Protein AF-Q7MPL7-F1 (afdb_monomer_lite)

pLDDT: mean 87.76, std 15.24, range [39.12, 98.25]

Organism: Vibrio vulnificus (strain YJ016) (NCBI:txid196600)

Sequence (139 aa):
MILILSLVNLIASNNINFYGLIPMDEYKSLLEQSEIAFSLRDPADMEHDFNFPSKILEYLAAGKFVISSKMYSFIPEGILFYCDFNTDSLVKAVKKVQSLSIEEQEAYKIRVYKFIMDNFTESRLIDCLNRLENDQQVF

Structure (mmCIF, N/CA/C/O backbone):
data_AF-Q7MPL7-F1
#
_entry.id   AF-Q7MPL7-F1
#
loop_
_atom_site.group_PDB
_atom_site.id
_atom_site.type_symbol
_atom_site.label_atom_id
_atom_site.label_alt_id
_atom_site.label_comp_id
_atom_site.label_asym_id
_atom_site.label_entity_id
_atom_site.label_seq_id
_atom_site.pdbx_PDB_ins_code
_atom_site.Cartn_x
_atom_site.Cartn_y
_atom_site.Cartn_z
_atom_site.occupancy
_atom_site.B_iso_or_equiv
_atom_site.auth_seq_id
_atom_site.auth_comp_id
_atom_site.auth_asym_id
_atom_site.auth_atom_id
_atom_site.pdbx_PDB_model_num
ATOM 1 N N . MET A 1 1 ? -6.762 -32.065 -1.677 1.00 42.03 1 MET A N 1
ATOM 2 C CA . MET A 1 1 ? -7.922 -32.299 -0.783 1.00 42.03 1 MET A CA 1
ATOM 3 C C . MET A 1 1 ? -7.921 -31.388 0.453 1.00 42.03 1 MET A C 1
ATOM 5 O O . MET A 1 1 ? -8.984 -30.904 0.806 1.00 42.03 1 MET A O 1
ATOM 9 N N . ILE A 1 2 ? -6.762 -31.068 1.054 1.00 44.09 2 ILE A N 1
ATOM 10 C CA . ILE A 1 2 ? -6.648 -30.168 2.229 1.00 44.09 2 ILE A CA 1
ATOM 11 C C . ILE A 1 2 ? -6.946 -28.686 1.894 1.00 44.09 2 ILE A C 1
ATOM 13 O O . ILE A 1 2 ? -7.652 -28.019 2.643 1.00 44.09 2 ILE A O 1
ATOM 17 N N . LEU A 1 3 ? -6.499 -28.184 0.733 1.00 39.12 3 LEU A N 1
ATOM 18 C CA . LEU A 1 3 ? -6.744 -26.796 0.290 1.00 39.12 3 LEU A CA 1
ATOM 19 C C . LEU A 1 3 ? -8.231 -26.472 0.051 1.00 39.12 3 LEU A C 1
ATOM 21 O O . LEU A 1 3 ? -8.682 -25.380 0.374 1.00 39.12 3 LEU A O 1
ATOM 25 N N . ILE A 1 4 ? -9.001 -27.431 -0.472 1.00 44.06 4 ILE A N 1
ATOM 26 C CA . ILE A 1 4 ? -10.426 -27.236 -0.789 1.00 44.06 4 ILE A CA 1
ATOM 27 C C . ILE A 1 4 ? -11.258 -27.161 0.501 1.00 44.06 4 ILE A C 1
ATOM 29 O O . ILE A 1 4 ? -12.107 -26.289 0.623 1.00 44.06 4 ILE A O 1
ATOM 33 N N . LEU A 1 5 ? -10.971 -28.010 1.496 1.00 41.09 5 LEU A N 1
ATOM 34 C CA . LEU A 1 5 ? -11.633 -27.970 2.809 1.00 41.09 5 LEU A CA 1
ATOM 35 C C . LEU A 1 5 ? -11.327 -26.677 3.589 1.00 41.09 5 LEU A C 1
ATOM 37 O O . LEU A 1 5 ? -12.207 -26.143 4.258 1.00 41.09 5 LEU A O 1
ATOM 41 N N . SER A 1 6 ? -10.103 -26.152 3.467 1.00 53.53 6 SER A N 1
ATOM 42 C CA . SER A 1 6 ? -9.696 -24.859 4.041 1.00 53.53 6 SER A CA 1
ATOM 43 C C . SER A 1 6 ? -10.480 -23.682 3.438 1.00 53.53 6 SER A C 1
ATOM 45 O O . SER A 1 6 ? -11.050 -22.878 4.175 1.00 53.53 6 SER A O 1
ATOM 47 N N . LEU A 1 7 ? -10.599 -23.633 2.106 1.00 53.66 7 LEU A N 1
ATOM 48 C CA . LEU A 1 7 ? -11.400 -22.629 1.395 1.00 53.66 7 LEU A CA 1
ATOM 49 C C . LEU A 1 7 ? -12.889 -22.701 1.765 1.00 53.66 7 LEU A C 1
ATOM 51 O O . LEU A 1 7 ? -13.500 -21.667 2.010 1.00 53.66 7 LEU A O 1
ATOM 55 N N . VAL A 1 8 ? -13.458 -23.907 1.868 1.00 55.59 8 VAL A N 1
ATOM 56 C CA . VAL A 1 8 ? -14.865 -24.115 2.265 1.00 55.59 8 VAL A CA 1
ATOM 57 C C . VAL A 1 8 ? -15.149 -23.558 3.665 1.00 55.59 8 VAL A C 1
ATOM 59 O O . VAL A 1 8 ? -16.175 -22.912 3.865 1.00 55.59 8 VAL A O 1
ATOM 62 N N . ASN A 1 9 ? -14.231 -23.740 4.617 1.00 53.75 9 ASN A N 1
ATOM 63 C CA . ASN A 1 9 ? -14.378 -23.174 5.960 1.00 53.75 9 ASN A CA 1
ATOM 64 C C . ASN A 1 9 ? -14.189 -21.650 5.990 1.00 53.75 9 ASN A C 1
ATOM 66 O O . ASN A 1 9 ? -14.841 -20.981 6.785 1.00 53.75 9 ASN A O 1
ATOM 70 N N . LEU A 1 10 ? -13.343 -21.087 5.119 1.00 55.22 10 LEU A N 1
ATOM 71 C CA . LEU A 1 10 ? -13.174 -19.635 4.996 1.00 55.22 10 LEU A CA 1
ATOM 72 C C . LEU A 1 10 ? -14.443 -18.961 4.438 1.00 55.22 10 LEU A C 1
ATOM 74 O O . LEU A 1 10 ? -14.840 -17.900 4.916 1.00 55.22 10 LEU A O 1
ATOM 78 N N . ILE A 1 11 ? -15.104 -19.609 3.471 1.00 55.53 11 ILE A N 1
ATOM 79 C CA . ILE A 1 11 ? -16.357 -19.151 2.842 1.00 55.53 11 ILE A CA 1
ATOM 80 C C . ILE A 1 11 ? -17.545 -19.197 3.823 1.00 55.53 11 ILE A C 1
ATOM 82 O O . ILE A 1 11 ? -18.512 -18.462 3.653 1.00 55.53 11 ILE A O 1
ATOM 86 N N . ALA A 1 12 ? -17.476 -20.011 4.881 1.00 58.78 12 ALA A N 1
ATOM 87 C CA . ALA A 1 12 ? -18.523 -20.084 5.905 1.00 58.78 12 ALA A CA 1
ATOM 88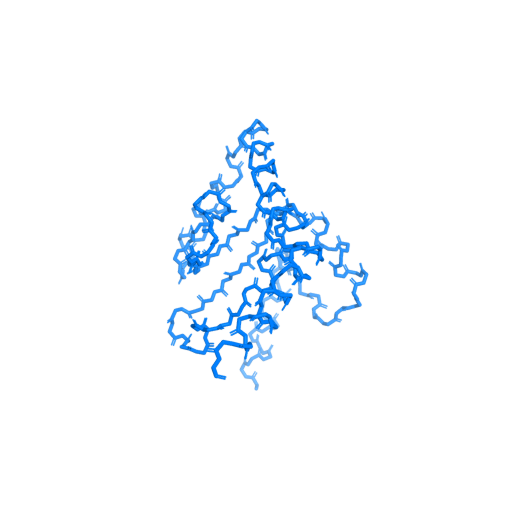 C C . ALA A 1 12 ? -18.580 -18.844 6.827 1.00 58.78 12 ALA A C 1
ATOM 90 O O . ALA A 1 12 ? -19.503 -18.711 7.633 1.00 58.78 12 ALA A O 1
ATOM 91 N N . SER A 1 13 ? -17.605 -17.936 6.726 1.00 64.56 13 SER A N 1
ATOM 92 C CA . SER A 1 13 ? -17.545 -16.692 7.498 1.00 64.56 13 SER A CA 1
ATOM 93 C C . SER A 1 13 ? -18.331 -15.579 6.794 1.00 64.56 13 SER A C 1
ATOM 95 O O . SER A 1 13 ? -17.939 -15.138 5.719 1.00 64.56 13 SER A O 1
ATOM 97 N N . ASN A 1 14 ? -19.377 -15.032 7.424 1.00 77.50 14 ASN A N 1
ATOM 98 C CA . ASN A 1 14 ? -20.188 -13.936 6.848 1.00 77.50 14 ASN A CA 1
ATOM 99 C C . ASN A 1 14 ? -19.421 -12.610 6.625 1.00 77.50 14 ASN A C 1
ATOM 101 O O . ASN A 1 14 ? -19.984 -11.649 6.110 1.00 77.50 14 ASN A O 1
ATOM 105 N N . ASN A 1 15 ? -18.163 -12.523 7.059 1.00 84.50 15 ASN A N 1
ATOM 106 C CA . ASN A 1 15 ? -17.292 -11.352 6.955 1.00 84.50 15 ASN A CA 1
ATOM 107 C C . ASN A 1 15 ? -16.198 -11.491 5.880 1.00 84.50 15 ASN A C 1
ATOM 109 O O . ASN A 1 15 ? -15.369 -10.590 5.755 1.00 84.50 15 ASN A O 1
ATOM 113 N N . ILE A 1 16 ? -16.169 -12.597 5.127 1.00 85.94 16 ILE A N 1
ATOM 114 C CA . ILE A 1 16 ? -15.213 -12.824 4.038 1.00 85.94 16 ILE A CA 1
ATOM 115 C C . ILE A 1 16 ? -15.983 -13.221 2.782 1.00 85.94 16 ILE A C 1
ATOM 117 O O . ILE A 1 16 ? -16.546 -14.308 2.696 1.00 85.94 16 ILE A O 1
ATOM 121 N N . ASN A 1 17 ? -15.946 -12.353 1.774 1.00 88.00 17 ASN A N 1
ATOM 122 C CA . ASN A 1 17 ? -16.504 -12.646 0.459 1.00 88.00 17 ASN A CA 1
ATOM 123 C C . ASN A 1 17 ? -15.387 -13.158 -0.457 1.00 88.00 17 ASN A C 1
ATOM 125 O O . ASN A 1 17 ? -14.484 -12.405 -0.825 1.00 88.00 17 ASN A O 1
ATOM 129 N N . PHE A 1 18 ? -15.435 -14.443 -0.815 1.00 89.44 18 PHE A N 1
ATOM 130 C CA . PHE A 1 18 ? -14.509 -15.035 -1.779 1.00 89.44 18 PHE A CA 1
ATOM 131 C C . PHE A 1 18 ? -15.117 -15.005 -3.185 1.00 89.44 18 PHE A C 1
ATOM 133 O O . PHE A 1 18 ? -16.042 -15.758 -3.480 1.00 89.44 18 PHE A O 1
ATOM 140 N N . TYR A 1 19 ? -14.577 -14.151 -4.054 1.00 88.81 19 TYR A N 1
ATOM 141 C CA . TYR A 1 19 ? -15.098 -13.945 -5.411 1.00 88.81 19 TYR A CA 1
ATOM 142 C C . TYR A 1 19 ? -14.502 -14.897 -6.465 1.00 88.81 19 TYR A C 1
ATOM 144 O O . TYR A 1 19 ? -15.048 -15.033 -7.554 1.00 88.81 19 TYR A O 1
ATOM 152 N N . GLY A 1 20 ? -13.398 -15.588 -6.161 1.00 89.56 20 GLY A N 1
ATOM 153 C CA . GLY A 1 20 ? -12.735 -16.475 -7.120 1.00 89.56 20 GLY A CA 1
ATOM 154 C C . GLY A 1 20 ? -12.163 -15.728 -8.331 1.00 89.56 20 GLY A C 1
ATOM 155 O O . GLY A 1 20 ? -11.515 -14.694 -8.181 1.00 89.56 20 GLY A O 1
ATOM 156 N N . LEU A 1 21 ? -12.361 -16.286 -9.529 1.00 93.06 21 LEU A N 1
ATOM 157 C CA . LEU A 1 21 ? -11.981 -15.647 -10.791 1.00 93.06 21 LEU A CA 1
ATOM 158 C C . LEU A 1 21 ? -13.147 -14.796 -11.293 1.00 93.06 21 LEU A C 1
ATOM 160 O O . LEU A 1 21 ? -14.210 -15.334 -11.597 1.00 93.06 21 LEU A O 1
ATOM 164 N N . ILE A 1 22 ? -12.919 -13.493 -11.420 1.00 95.06 22 ILE A N 1
ATOM 165 C CA . ILE A 1 22 ? -13.927 -12.522 -11.852 1.00 95.06 22 ILE A CA 1
ATOM 166 C C . ILE A 1 22 ? -13.470 -11.754 -13.098 1.00 95.06 22 ILE A C 1
ATOM 168 O O . ILE A 1 22 ? -12.262 -11.611 -13.324 1.00 95.06 22 ILE A O 1
ATOM 172 N N . PRO A 1 23 ? -14.406 -11.235 -13.912 1.00 97.38 23 PRO A N 1
ATOM 173 C CA . PRO A 1 23 ? -14.089 -10.319 -15.000 1.00 97.38 23 PRO A CA 1
ATOM 174 C C . PRO A 1 23 ? -13.384 -9.049 -14.508 1.00 97.38 23 PRO A C 1
ATOM 176 O O . PRO A 1 23 ? -13.603 -8.576 -13.393 1.00 97.38 23 PRO A O 1
ATOM 179 N N . MET A 1 24 ? -12.576 -8.448 -15.382 1.00 95.00 24 MET A N 1
ATOM 180 C CA . MET A 1 24 ? -11.782 -7.261 -15.046 1.00 95.00 24 MET A CA 1
ATOM 181 C C . MET A 1 24 ? -12.635 -6.072 -14.573 1.00 95.00 24 MET A C 1
ATOM 183 O O . MET A 1 24 ? -12.223 -5.339 -13.678 1.00 95.00 24 MET A O 1
ATOM 187 N N . ASP A 1 25 ? -13.818 -5.870 -15.149 1.00 96.94 25 ASP A N 1
ATOM 188 C CA . ASP A 1 25 ? -14.682 -4.745 -14.773 1.00 96.94 25 ASP A CA 1
ATOM 189 C C . ASP A 1 25 ? -15.323 -4.943 -13.393 1.00 96.94 25 ASP A C 1
ATOM 191 O O . ASP A 1 25 ? -15.437 -3.992 -12.620 1.00 96.94 25 ASP A O 1
ATOM 195 N N . GLU A 1 26 ? -15.650 -6.186 -13.032 1.00 97.00 26 GLU A N 1
ATOM 196 C CA . GLU A 1 26 ? -16.112 -6.527 -11.684 1.00 97.00 26 GLU A CA 1
ATOM 197 C C . GLU A 1 26 ? -14.992 -6.319 -10.660 1.00 97.00 26 GLU A C 1
ATOM 199 O O . GLU A 1 26 ? -15.207 -5.706 -9.616 1.00 97.00 26 GLU A O 1
ATOM 204 N N . TYR A 1 27 ? -13.766 -6.730 -10.998 1.00 95.88 27 TYR A N 1
ATOM 205 C CA . TYR A 1 27 ? -12.590 -6.469 -10.172 1.00 95.88 27 TYR A CA 1
ATOM 206 C C . TYR A 1 27 ? -12.376 -4.975 -9.910 1.00 95.88 27 TYR A C 1
ATOM 208 O O . TYR A 1 27 ? -12.165 -4.576 -8.764 1.00 95.88 27 TYR A O 1
ATOM 216 N N . LYS A 1 28 ? -12.464 -4.139 -10.953 1.00 95.38 28 LYS A N 1
ATOM 217 C CA . LYS A 1 28 ? -12.352 -2.680 -10.815 1.00 95.38 28 LYS A CA 1
ATOM 218 C C . LYS A 1 28 ? -13.437 -2.123 -9.901 1.00 95.38 28 LYS A C 1
ATOM 220 O O . LYS A 1 28 ? -13.115 -1.340 -9.015 1.00 95.38 28 LYS A O 1
ATOM 225 N N . SER A 1 29 ? -14.683 -2.570 -10.060 1.00 96.25 29 SER A N 1
ATOM 226 C CA . SER A 1 29 ? -15.788 -2.130 -9.203 1.00 96.25 29 SER A CA 1
ATOM 227 C C . SER A 1 29 ? -15.572 -2.513 -7.733 1.00 96.25 29 SER A C 1
ATOM 229 O O . SER A 1 29 ? -15.768 -1.688 -6.841 1.00 96.25 29 SER A O 1
ATOM 231 N N . LEU A 1 30 ? -15.100 -3.734 -7.462 1.00 96.06 30 LEU A N 1
ATOM 232 C CA . LEU A 1 30 ? -14.757 -4.173 -6.105 1.00 96.06 30 LEU A CA 1
ATOM 233 C C . LEU A 1 30 ? -13.600 -3.362 -5.518 1.00 96.06 30 LEU A C 1
ATOM 235 O O . LEU A 1 30 ? -13.646 -2.967 -4.350 1.00 96.06 30 LEU A O 1
ATOM 239 N N . LEU A 1 31 ? -12.570 -3.089 -6.322 1.00 96.00 31 LEU A N 1
ATOM 240 C CA . LEU A 1 31 ? -11.458 -2.250 -5.902 1.00 96.00 31 LEU A CA 1
ATOM 241 C C . LEU A 1 31 ? -11.958 -0.842 -5.574 1.00 96.00 31 LEU A C 1
ATOM 243 O O . LEU A 1 31 ? -11.660 -0.349 -4.495 1.00 96.00 31 LEU A O 1
ATOM 247 N N . GLU A 1 32 ? -12.759 -0.212 -6.436 1.00 95.12 32 GLU A N 1
ATOM 248 C CA . GLU A 1 32 ? -13.359 1.112 -6.215 1.00 95.12 32 GLU A CA 1
ATOM 249 C C . GLU A 1 32 ? -14.128 1.202 -4.893 1.00 95.12 32 GLU A C 1
ATOM 251 O O . GLU A 1 32 ? -13.918 2.158 -4.148 1.00 95.12 32 GLU A O 1
ATOM 256 N N . GLN A 1 33 ? -14.919 0.180 -4.562 1.00 95.19 33 GLN A N 1
ATOM 257 C CA . GLN A 1 33 ? -15.690 0.094 -3.315 1.00 95.19 33 GLN A CA 1
ATOM 258 C C . GLN A 1 33 ? -14.834 -0.187 -2.070 1.00 95.19 33 GLN A C 1
ATOM 260 O O . GLN A 1 33 ? -15.280 0.045 -0.947 1.00 95.19 33 GLN A O 1
ATOM 265 N N . SER A 1 34 ? -13.613 -0.692 -2.245 1.00 95.38 34 SER A N 1
ATOM 266 C CA . SER A 1 34 ? -12.706 -0.999 -1.139 1.00 95.38 34 SER A CA 1
ATOM 267 C C . SER A 1 34 ? -11.964 0.253 -0.674 1.00 95.38 34 SER A C 1
ATOM 269 O O . SER A 1 34 ? -11.546 1.075 -1.485 1.00 95.38 34 SER A O 1
ATOM 271 N N . GLU A 1 35 ? -11.747 0.396 0.630 1.00 95.38 35 GLU A N 1
ATOM 272 C CA . GLU A 1 35 ? -10.966 1.507 1.200 1.00 95.38 35 GLU A CA 1
ATOM 273 C C . GLU A 1 35 ? -9.504 1.107 1.458 1.00 95.38 35 GLU A C 1
ATOM 275 O O . GLU A 1 35 ? -8.569 1.862 1.175 1.00 95.38 35 GLU A O 1
ATOM 280 N N . ILE A 1 36 ? -9.312 -0.120 1.943 1.00 97.56 36 ILE A N 1
ATOM 281 C CA . ILE A 1 36 ? -8.016 -0.697 2.297 1.00 97.56 36 ILE A CA 1
ATOM 282 C C . ILE A 1 36 ? -7.707 -1.845 1.342 1.00 97.56 36 ILE A C 1
ATOM 284 O O . ILE A 1 36 ? -8.558 -2.700 1.097 1.00 97.56 36 ILE A O 1
ATOM 288 N N . ALA A 1 37 ? -6.474 -1.890 0.848 1.00 97.69 37 ALA A N 1
ATOM 289 C CA . ALA A 1 37 ? -5.962 -3.000 0.061 1.00 97.69 37 ALA A CA 1
ATOM 290 C C . ALA A 1 37 ? -4.774 -3.661 0.770 1.00 97.69 37 ALA A C 1
ATOM 292 O O . ALA A 1 37 ? -3.888 -2.991 1.305 1.00 97.69 37 ALA A O 1
ATOM 293 N N . PHE A 1 38 ? -4.748 -4.990 0.763 1.00 96.31 38 PHE A N 1
ATOM 294 C CA . PHE A 1 38 ? -3.716 -5.773 1.433 1.00 96.31 38 PHE A CA 1
ATOM 295 C C . PHE A 1 38 ? -2.697 -6.318 0.429 1.00 96.31 38 PHE A C 1
ATOM 297 O O . PHE A 1 38 ? -3.058 -6.884 -0.601 1.00 96.31 38 PHE A O 1
ATOM 304 N N . SER A 1 39 ? -1.414 -6.193 0.761 1.00 94.19 39 SER A N 1
ATOM 305 C CA . SER A 1 39 ? -0.300 -6.859 0.081 1.00 94.19 39 SER A CA 1
ATOM 306 C C . SER A 1 39 ? 0.529 -7.616 1.116 1.00 94.19 39 SER A C 1
ATOM 308 O O . SER A 1 39 ? 1.596 -7.169 1.542 1.00 94.19 39 SER A O 1
ATOM 310 N N . LEU A 1 40 ? 0.014 -8.767 1.542 1.00 92.62 40 LEU A N 1
ATOM 311 C CA . LEU A 1 40 ? 0.643 -9.609 2.555 1.00 92.62 40 LEU A CA 1
ATOM 312 C C . LEU A 1 40 ? 1.461 -10.701 1.865 1.00 92.62 40 LEU A C 1
ATOM 314 O O . LEU A 1 40 ? 0.941 -11.452 1.044 1.00 92.62 40 LEU A O 1
ATOM 318 N N . ARG A 1 41 ? 2.747 -10.758 2.190 1.00 88.06 41 ARG A N 1
ATOM 319 C CA . ARG A 1 41 ? 3.717 -11.744 1.717 1.00 88.06 41 ARG A CA 1
ATOM 320 C C . ARG A 1 41 ? 4.372 -12.416 2.912 1.00 88.06 41 ARG A C 1
ATOM 322 O O . ARG A 1 41 ? 4.754 -11.727 3.863 1.00 88.06 41 ARG A O 1
ATOM 329 N N . ASP A 1 42 ? 4.501 -13.732 2.829 1.00 86.56 42 ASP A N 1
ATOM 330 C CA . ASP A 1 42 ? 5.234 -14.514 3.814 1.00 86.56 42 ASP A CA 1
ATOM 331 C C . ASP A 1 42 ? 6.737 -14.208 3.677 1.00 86.56 42 ASP A C 1
ATOM 333 O O . ASP A 1 42 ? 7.284 -14.371 2.583 1.00 86.56 42 ASP A O 1
ATOM 337 N N . PRO A 1 43 ? 7.421 -13.732 4.734 1.00 82.25 43 PRO A N 1
ATOM 338 C CA . PRO A 1 43 ? 8.858 -13.478 4.688 1.00 82.25 43 PRO A CA 1
ATOM 339 C C . PRO A 1 43 ? 9.701 -14.754 4.538 1.00 82.25 43 PRO A C 1
ATOM 341 O O . PRO A 1 43 ? 10.875 -14.649 4.195 1.00 82.25 43 PRO A O 1
ATOM 344 N N . ALA A 1 44 ? 9.145 -15.943 4.799 1.00 83.88 44 ALA A N 1
ATOM 345 C CA . ALA A 1 44 ? 9.840 -17.211 4.583 1.00 83.88 44 ALA A CA 1
ATOM 346 C C . ALA A 1 44 ? 9.910 -17.613 3.097 1.00 83.88 44 ALA A C 1
ATOM 348 O O . ALA A 1 44 ? 10.695 -18.494 2.741 1.00 83.88 44 ALA A O 1
ATOM 349 N N . ASP A 1 45 ? 9.112 -16.977 2.233 1.00 82.25 45 ASP A N 1
ATOM 350 C CA . ASP A 1 45 ? 9.103 -17.235 0.796 1.00 82.25 45 ASP A CA 1
ATOM 351 C C . ASP A 1 45 ? 10.099 -16.322 0.058 1.00 82.25 45 ASP A C 1
ATOM 353 O O . ASP A 1 45 ? 9.819 -15.163 -0.268 1.00 82.25 45 ASP A O 1
ATOM 357 N N . MET A 1 46 ? 11.282 -16.872 -0.226 1.00 76.69 46 MET A N 1
ATOM 358 C CA . MET A 1 46 ? 12.368 -16.171 -0.921 1.00 76.69 46 MET A CA 1
ATOM 359 C C . MET A 1 46 ? 12.039 -15.828 -2.385 1.00 76.69 46 MET A C 1
ATOM 361 O O . MET A 1 46 ? 12.683 -14.950 -2.961 1.00 76.69 46 MET A O 1
ATOM 365 N N . GLU A 1 47 ? 11.027 -16.450 -3.011 1.00 73.81 47 GLU A N 1
ATOM 366 C CA . GLU A 1 47 ? 10.630 -16.110 -4.390 1.00 73.81 47 GLU A CA 1
ATOM 367 C C . GLU A 1 47 ? 10.110 -14.668 -4.499 1.00 73.81 47 GLU A C 1
ATOM 369 O O . GLU A 1 47 ? 10.008 -14.088 -5.582 1.00 73.81 47 GLU A O 1
ATOM 374 N N . HIS A 1 48 ? 9.769 -14.051 -3.370 1.00 68.44 48 HIS A N 1
ATOM 375 C CA . HIS A 1 48 ? 9.221 -12.707 -3.304 1.00 68.44 48 HIS A CA 1
ATOM 376 C C . HIS A 1 48 ? 10.268 -11.587 -3.229 1.00 68.44 48 HIS A C 1
ATOM 378 O O . HIS A 1 48 ? 9.884 -10.413 -3.167 1.00 68.44 48 HIS A O 1
ATOM 384 N N . ASP A 1 49 ? 11.566 -11.894 -3.230 1.00 69.12 49 ASP A N 1
ATOM 385 C CA . ASP A 1 49 ? 12.628 -10.899 -3.014 1.00 69.12 49 ASP A CA 1
ATOM 386 C C . ASP A 1 49 ? 12.967 -10.023 -4.219 1.00 69.12 49 ASP A C 1
ATOM 388 O O . ASP A 1 49 ? 13.521 -8.939 -4.044 1.00 69.12 49 ASP A O 1
ATOM 392 N N . PHE A 1 50 ? 12.504 -10.392 -5.414 1.00 72.25 50 PHE A N 1
ATOM 393 C CA . PHE A 1 50 ? 12.789 -9.640 -6.644 1.00 72.25 50 PHE A CA 1
ATOM 394 C C . PHE A 1 50 ? 11.543 -9.307 -7.467 1.00 72.25 50 PHE A C 1
ATOM 396 O O . PHE A 1 50 ? 11.638 -8.759 -8.564 1.00 72.25 50 PHE A O 1
ATOM 403 N N . ASN A 1 51 ? 10.357 -9.604 -6.933 1.00 79.50 51 ASN A N 1
ATOM 404 C CA . ASN A 1 51 ? 9.111 -9.325 -7.628 1.00 79.50 51 ASN A CA 1
ATOM 405 C C . ASN A 1 51 ? 8.775 -7.838 -7.557 1.00 79.50 51 ASN A C 1
ATOM 407 O O . ASN A 1 51 ? 8.604 -7.265 -6.477 1.00 79.50 51 ASN A O 1
ATOM 411 N N . PHE A 1 52 ? 8.607 -7.232 -8.729 1.00 83.25 52 PHE A N 1
ATOM 412 C CA . PHE A 1 52 ? 8.076 -5.884 -8.836 1.00 83.25 52 PHE A CA 1
ATOM 413 C C . PHE A 1 52 ? 6.660 -5.832 -8.231 1.00 83.25 52 PHE A C 1
ATOM 415 O O . PHE A 1 52 ? 5.805 -6.645 -8.601 1.00 83.25 52 PHE A O 1
ATOM 422 N N . PRO A 1 53 ? 6.365 -4.906 -7.301 1.00 88.62 53 PRO A N 1
ATOM 423 C CA . PRO A 1 53 ? 5.100 -4.904 -6.573 1.00 88.62 53 PRO A CA 1
ATOM 424 C C . PRO A 1 53 ? 3.982 -4.211 -7.366 1.00 88.62 53 PRO A C 1
ATOM 426 O O . PRO A 1 53 ? 3.379 -3.244 -6.904 1.00 88.62 53 PRO A O 1
ATOM 429 N N . SER A 1 54 ? 3.672 -4.723 -8.560 1.00 91.12 54 SER A N 1
ATOM 430 C CA . SER A 1 54 ? 2.681 -4.137 -9.478 1.00 91.12 54 SER A CA 1
ATOM 431 C C . SER A 1 54 ? 1.310 -3.924 -8.830 1.00 91.12 54 SER A C 1
ATOM 433 O O . SER A 1 54 ? 0.701 -2.876 -9.023 1.00 91.12 54 SER A O 1
ATOM 435 N N . LYS A 1 55 ? 0.851 -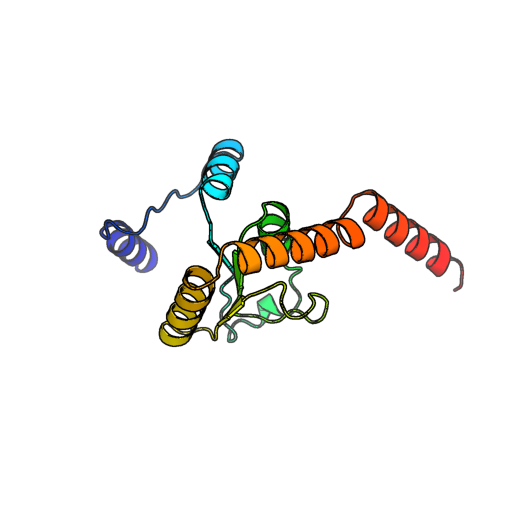4.861 -7.989 1.00 92.00 55 LYS A N 1
ATOM 436 C CA . LYS A 1 55 ? -0.425 -4.729 -7.271 1.00 92.00 55 LYS A CA 1
ATOM 437 C C . LYS A 1 55 ? -0.440 -3.619 -6.228 1.00 92.00 55 LYS A C 1
ATOM 439 O O . LYS A 1 55 ? -1.455 -2.951 -6.092 1.00 92.00 55 LYS A O 1
ATOM 444 N N . ILE A 1 56 ? 0.678 -3.362 -5.548 1.00 95.81 56 ILE A N 1
ATOM 445 C CA . ILE A 1 56 ? 0.769 -2.214 -4.635 1.00 95.81 56 ILE A CA 1
ATOM 446 C C . ILE A 1 56 ? 0.579 -0.918 -5.420 1.00 95.81 56 ILE A C 1
ATOM 448 O O . ILE A 1 56 ? -0.206 -0.070 -5.011 1.00 95.81 56 ILE A O 1
ATOM 452 N N . LEU A 1 57 ? 1.259 -0.778 -6.559 1.00 95.88 57 LEU A N 1
ATOM 453 C CA . LEU A 1 57 ? 1.152 0.422 -7.389 1.00 95.88 57 LEU A CA 1
ATOM 454 C C . LEU A 1 57 ? -0.255 0.597 -7.970 1.00 95.88 57 LEU A C 1
ATOM 456 O O . LEU A 1 57 ? -0.763 1.711 -7.987 1.00 95.88 57 LEU A O 1
ATOM 460 N N . GLU A 1 58 ? -0.908 -0.494 -8.373 1.00 95.88 58 GLU A N 1
ATOM 461 C CA . GLU A 1 58 ? -2.302 -0.488 -8.831 1.00 95.88 58 GLU A CA 1
ATOM 462 C C . GLU A 1 58 ? -3.261 0.003 -7.733 1.00 95.88 58 GLU A C 1
ATOM 464 O O . GLU A 1 58 ? -4.089 0.880 -7.974 1.00 95.88 58 GLU A O 1
ATOM 469 N N . TYR A 1 59 ? -3.112 -0.497 -6.502 1.00 97.75 59 TYR A N 1
ATOM 470 C CA . TYR A 1 59 ? -3.924 -0.061 -5.363 1.00 97.75 59 TYR A CA 1
ATOM 471 C C . TYR A 1 59 ? -3.684 1.408 -5.006 1.00 97.75 59 TYR A C 1
ATOM 473 O O . TYR A 1 59 ? -4.636 2.149 -4.760 1.00 97.75 59 TYR A O 1
ATOM 481 N N . LEU A 1 60 ? -2.424 1.850 -5.015 1.00 97.19 60 LEU A N 1
ATOM 482 C CA . LEU A 1 60 ? -2.070 3.250 -4.781 1.00 97.19 60 LEU A CA 1
ATOM 483 C C . LEU A 1 60 ? -2.644 4.165 -5.871 1.00 97.19 60 LEU A C 1
ATOM 485 O O . LEU A 1 60 ? -3.195 5.216 -5.552 1.00 97.19 60 LEU A O 1
ATOM 489 N N . ALA A 1 61 ? -2.579 3.754 -7.142 1.00 95.69 61 ALA A N 1
ATOM 490 C CA . ALA A 1 61 ? -3.172 4.488 -8.260 1.00 95.69 61 ALA A CA 1
ATOM 491 C C . ALA A 1 61 ? -4.706 4.573 -8.154 1.00 95.69 61 ALA A C 1
ATOM 493 O O . ALA A 1 61 ? -5.292 5.586 -8.525 1.00 95.69 61 ALA A O 1
ATOM 494 N N . ALA A 1 62 ? -5.351 3.554 -7.578 1.00 95.44 62 ALA A N 1
ATOM 495 C CA . ALA A 1 62 ? -6.776 3.564 -7.242 1.00 95.44 62 ALA A CA 1
ATOM 496 C C . ALA A 1 62 ? -7.104 4.324 -5.933 1.00 95.44 62 ALA A C 1
ATOM 498 O O . ALA A 1 62 ? -8.249 4.302 -5.474 1.00 95.44 62 ALA A O 1
ATOM 499 N N . GLY A 1 63 ? -6.119 4.983 -5.311 1.00 95.31 63 GLY A N 1
ATOM 500 C CA . GLY A 1 63 ? -6.297 5.815 -4.118 1.00 95.31 63 GLY A CA 1
ATOM 501 C C . GLY A 1 63 ? -6.560 5.035 -2.828 1.00 95.31 63 GLY A C 1
ATOM 502 O O . GLY A 1 63 ? -7.170 5.580 -1.906 1.00 95.31 63 GLY A O 1
ATOM 503 N N . LYS A 1 64 ? -6.148 3.764 -2.764 1.00 97.19 64 LYS A N 1
ATOM 504 C CA . LYS A 1 64 ? -6.383 2.883 -1.611 1.00 97.19 64 LYS A CA 1
ATOM 505 C C . LYS A 1 64 ? -5.311 3.049 -0.549 1.00 97.19 64 LYS A C 1
ATOM 507 O O . LYS A 1 64 ? -4.141 3.252 -0.868 1.00 97.19 64 LYS A O 1
ATOM 512 N N . PHE A 1 65 ? -5.695 2.875 0.713 1.00 98.25 65 PHE A N 1
ATOM 513 C CA . PHE A 1 65 ? -4.721 2.697 1.784 1.00 98.25 65 PHE A CA 1
ATOM 514 C C . PHE A 1 65 ? -4.129 1.295 1.671 1.00 98.25 65 PHE A C 1
ATOM 516 O O . PHE A 1 65 ? -4.840 0.300 1.818 1.00 98.25 65 PHE A O 1
ATOM 523 N N . VAL A 1 66 ? -2.831 1.204 1.392 1.00 98.06 66 VAL A N 1
ATOM 524 C CA . VAL A 1 66 ? -2.171 -0.093 1.216 1.00 98.06 66 VAL A CA 1
ATOM 525 C C . VAL A 1 66 ? -1.483 -0.517 2.505 1.00 98.06 66 VAL A C 1
ATOM 527 O O . VAL A 1 66 ? -0.589 0.179 2.989 1.00 98.06 66 VAL A O 1
ATOM 530 N N . ILE A 1 67 ? -1.871 -1.681 3.027 1.00 98.06 67 ILE A N 1
ATOM 531 C CA . ILE A 1 67 ? -1.183 -2.354 4.132 1.00 98.06 67 ILE A CA 1
ATOM 532 C C . ILE A 1 67 ? -0.308 -3.470 3.555 1.00 98.06 67 ILE A C 1
ATOM 534 O O . ILE A 1 67 ? -0.804 -4.368 2.870 1.00 98.06 67 ILE A O 1
ATOM 538 N N . SER A 1 68 ? 0.994 -3.413 3.827 1.00 95.75 68 SER A N 1
ATOM 539 C CA . SER A 1 68 ? 1.994 -4.342 3.299 1.00 95.75 68 SER A CA 1
ATOM 540 C C . SER A 1 68 ? 2.788 -5.000 4.420 1.00 95.75 68 SER A C 1
ATOM 542 O O . SER A 1 68 ? 3.173 -4.327 5.375 1.00 95.75 68 SER A O 1
ATOM 544 N N . SER A 1 69 ? 3.107 -6.288 4.263 1.00 94.44 69 SER A N 1
ATOM 545 C CA . SER A 1 69 ? 4.077 -6.971 5.135 1.00 94.44 69 SER A CA 1
ATOM 546 C C . SER A 1 69 ? 5.515 -6.932 4.646 1.00 94.44 69 SER A C 1
ATOM 548 O O . SER A 1 69 ? 6.410 -7.506 5.261 1.00 94.44 69 SER A O 1
ATOM 550 N N . LYS A 1 70 ? 5.751 -6.225 3.541 1.00 91.19 70 LYS A N 1
ATOM 551 C CA . LYS A 1 70 ? 7.074 -6.011 2.968 1.00 91.19 70 LYS A CA 1
ATOM 552 C C . LYS A 1 70 ? 7.311 -4.531 2.712 1.00 91.19 70 LYS A C 1
ATOM 554 O O . LYS A 1 70 ? 6.444 -3.846 2.164 1.00 91.19 70 LYS A O 1
ATOM 559 N N . MET A 1 71 ? 8.501 -4.068 3.077 1.00 88.69 71 MET A N 1
ATOM 560 C CA . MET A 1 71 ? 8.994 -2.741 2.726 1.00 88.69 71 MET A CA 1
ATOM 561 C C . MET A 1 71 ? 9.679 -2.782 1.361 1.00 88.69 71 MET A C 1
ATOM 563 O O . MET A 1 71 ? 10.377 -3.743 1.038 1.00 88.69 71 MET A O 1
ATOM 567 N N . TYR A 1 72 ? 9.511 -1.719 0.580 1.00 89.44 72 TYR A N 1
ATOM 568 C CA . TYR A 1 72 ? 10.162 -1.559 -0.717 1.00 89.44 72 TYR A CA 1
ATOM 569 C C . TYR A 1 72 ? 10.975 -0.275 -0.682 1.00 89.44 72 TYR A C 1
ATOM 571 O O . TYR A 1 72 ? 10.417 0.795 -0.475 1.00 89.44 72 TYR A O 1
ATOM 579 N N . SER A 1 73 ? 12.286 -0.378 -0.894 1.00 89.19 73 SER A N 1
ATOM 580 C CA . SER A 1 73 ? 13.220 0.749 -0.762 1.00 89.19 73 SER A CA 1
ATOM 581 C C . SER A 1 73 ? 12.905 1.929 -1.684 1.00 89.19 73 SER A C 1
ATOM 583 O O . SER A 1 73 ? 13.196 3.069 -1.338 1.00 89.19 73 SER A O 1
ATOM 585 N N . PHE A 1 74 ? 12.304 1.670 -2.848 1.00 90.44 74 PHE A N 1
ATOM 586 C CA . PHE A 1 74 ? 11.918 2.711 -3.801 1.00 90.44 74 PHE A CA 1
ATOM 587 C C . PHE A 1 74 ? 10.587 3.395 -3.455 1.00 90.44 74 PHE A C 1
ATOM 589 O O . PHE A 1 74 ? 10.254 4.410 -4.064 1.00 90.44 74 PHE A O 1
ATOM 596 N N . ILE A 1 75 ? 9.806 2.839 -2.521 1.00 93.69 75 ILE A N 1
ATOM 597 C CA . ILE A 1 75 ? 8.553 3.438 -2.063 1.00 93.69 75 ILE A CA 1
ATOM 598 C C . ILE A 1 75 ? 8.866 4.279 -0.820 1.00 93.69 75 ILE A C 1
ATOM 600 O O . ILE A 1 75 ? 9.298 3.720 0.190 1.00 93.69 75 ILE A O 1
ATOM 604 N N . PRO A 1 76 ? 8.657 5.608 -0.862 1.00 94.44 76 PRO A N 1
ATOM 605 C CA . PRO A 1 76 ? 8.935 6.472 0.274 1.00 94.44 76 PRO A CA 1
ATOM 606 C C . PRO A 1 76 ? 8.117 6.106 1.515 1.00 94.44 76 PRO A C 1
ATOM 608 O O . PRO A 1 76 ? 6.990 5.606 1.429 1.00 94.44 76 PRO A O 1
ATOM 611 N N . GLU A 1 77 ? 8.664 6.434 2.682 1.00 93.50 77 GLU A N 1
ATOM 612 C CA . GLU A 1 77 ? 7.938 6.330 3.944 1.00 93.50 77 GLU A CA 1
ATOM 613 C C . GLU A 1 77 ? 6.639 7.158 3.905 1.00 93.50 77 GLU A C 1
ATOM 615 O O . GLU A 1 77 ? 6.566 8.233 3.304 1.00 93.50 77 GLU A O 1
ATOM 620 N N . GLY A 1 78 ? 5.581 6.640 4.532 1.00 93.69 78 GLY A N 1
ATOM 621 C CA . GLY A 1 78 ? 4.278 7.308 4.595 1.00 93.69 78 GLY A CA 1
ATOM 622 C C . GLY A 1 78 ? 3.384 7.124 3.363 1.00 93.69 78 GLY A C 1
ATOM 623 O O . GLY A 1 78 ? 2.289 7.695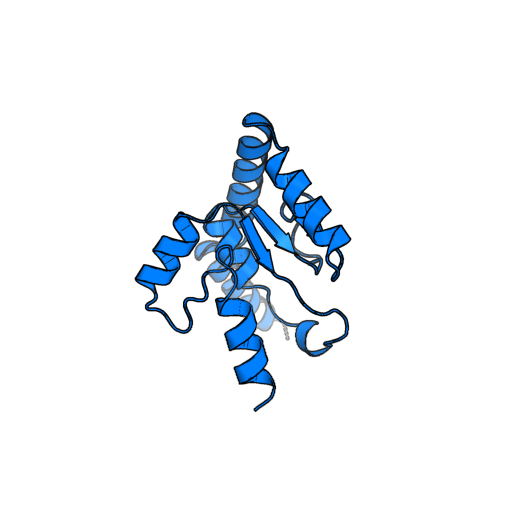 3.340 1.00 93.69 78 GLY A O 1
ATOM 624 N N . ILE A 1 79 ? 3.820 6.337 2.368 1.00 97.25 79 ILE A N 1
ATOM 625 C CA . ILE A 1 79 ? 2.994 5.865 1.239 1.00 97.25 79 ILE A CA 1
ATOM 626 C C . ILE A 1 79 ? 2.299 4.537 1.572 1.00 97.25 79 ILE A C 1
ATOM 628 O O . ILE A 1 79 ? 1.141 4.337 1.207 1.00 97.25 79 ILE A O 1
ATOM 632 N N . LEU A 1 80 ? 2.980 3.643 2.293 1.00 97.06 80 LEU A N 1
ATOM 633 C CA . LEU A 1 80 ? 2.434 2.359 2.739 1.00 97.06 80 LEU A CA 1
ATOM 634 C C . LEU A 1 80 ? 2.259 2.338 4.255 1.00 97.06 80 LEU A C 1
ATOM 636 O O . LEU A 1 80 ? 3.039 2.938 4.993 1.00 97.06 80 LEU A O 1
ATOM 640 N N . PHE A 1 81 ? 1.273 1.572 4.706 1.00 97.44 81 PHE A N 1
ATOM 641 C CA . PHE A 1 81 ? 1.157 1.133 6.090 1.00 97.44 81 PHE A CA 1
ATOM 642 C C . PHE A 1 81 ? 1.823 -0.231 6.210 1.00 97.44 81 PHE A C 1
ATOM 644 O O . PHE A 1 81 ? 1.591 -1.115 5.388 1.00 97.44 81 PHE A O 1
ATOM 651 N N . TYR A 1 82 ? 2.656 -0.410 7.227 1.00 95.69 82 TYR A N 1
ATOM 652 C CA . TYR A 1 82 ? 3.379 -1.659 7.421 1.00 95.69 82 TYR A CA 1
ATOM 653 C C . TYR A 1 82 ? 2.773 -2.491 8.548 1.00 95.69 82 TYR A C 1
ATOM 655 O O . TYR A 1 82 ? 2.354 -1.953 9.576 1.00 95.69 82 TYR A O 1
ATOM 663 N N . CYS A 1 83 ? 2.771 -3.805 8.356 1.00 96.31 83 CYS A N 1
ATOM 664 C CA . CYS A 1 83 ? 2.530 -4.783 9.406 1.00 96.31 83 CYS A CA 1
ATOM 665 C C . CYS A 1 83 ? 3.508 -5.947 9.269 1.00 96.31 83 CYS A C 1
ATOM 667 O O . CYS A 1 83 ? 3.807 -6.386 8.171 1.00 96.31 83 CYS A O 1
ATOM 669 N N . ASP A 1 84 ? 3.938 -6.539 10.369 1.00 94.44 84 ASP A N 1
ATOM 670 C CA . ASP A 1 84 ? 4.604 -7.839 10.306 1.00 94.44 84 ASP A CA 1
ATOM 671 C C . ASP A 1 84 ? 3.618 -8.916 9.829 1.00 94.44 84 ASP A C 1
ATOM 673 O O . ASP A 1 84 ? 2.399 -8.752 9.943 1.00 94.44 84 ASP A O 1
ATOM 677 N N . PHE A 1 85 ? 4.129 -10.040 9.320 1.00 92.06 85 PHE A N 1
ATOM 678 C CA . PHE A 1 85 ? 3.311 -11.163 8.846 1.00 92.06 85 PHE A CA 1
ATOM 679 C C . PHE A 1 85 ? 2.697 -11.962 10.016 1.00 92.06 85 PHE A C 1
ATOM 681 O O . PHE A 1 85 ? 3.027 -13.119 10.261 1.00 92.06 85 PHE A O 1
ATOM 688 N N . ASN A 1 86 ? 1.833 -11.308 10.797 1.00 93.75 86 ASN A N 1
ATOM 689 C CA . ASN A 1 86 ? 1.041 -11.884 11.879 1.00 93.75 86 ASN A CA 1
ATOM 690 C C . ASN A 1 86 ? -0.245 -11.074 12.129 1.00 93.75 86 ASN A C 1
ATOM 692 O O . ASN A 1 86 ? -0.352 -9.897 11.774 1.00 93.75 86 ASN A O 1
ATOM 696 N N . THR A 1 87 ? -1.222 -11.709 12.778 1.00 93.75 87 THR A N 1
ATOM 697 C CA . THR A 1 87 ? -2.559 -11.142 13.010 1.00 93.75 87 THR A CA 1
ATOM 698 C C . THR A 1 87 ? -2.534 -9.862 13.845 1.00 93.75 87 THR A C 1
ATOM 700 O O . THR A 1 87 ? -3.224 -8.901 13.510 1.00 93.75 87 THR A O 1
ATOM 703 N N . ASP A 1 88 ? -1.733 -9.811 14.911 1.00 96.94 88 ASP A N 1
ATOM 704 C CA . ASP A 1 88 ? -1.717 -8.666 15.828 1.00 96.94 88 ASP A CA 1
ATOM 705 C C . ASP A 1 88 ? -1.198 -7.397 15.148 1.00 96.94 88 ASP A C 1
ATOM 707 O O . ASP A 1 88 ? -1.751 -6.309 15.332 1.00 96.94 88 ASP A O 1
ATOM 711 N N . SER A 1 89 ? -0.143 -7.535 14.343 1.00 97.12 89 SER A N 1
ATOM 712 C CA . SER A 1 89 ? 0.435 -6.430 13.580 1.00 97.12 89 SER A CA 1
ATOM 713 C C . SER A 1 89 ? -0.534 -5.950 12.495 1.00 97.12 89 SER A C 1
ATOM 715 O O . SER A 1 89 ? -0.761 -4.745 12.357 1.00 97.12 89 SER A O 1
ATOM 717 N N . LEU A 1 90 ? -1.212 -6.875 11.804 1.00 96.38 90 LEU A N 1
ATOM 718 C CA . LEU A 1 90 ? -2.246 -6.545 10.820 1.00 96.38 90 LEU A CA 1
ATOM 719 C C . LEU A 1 90 ? -3.421 -5.775 11.446 1.00 96.38 90 LEU A C 1
ATOM 721 O O . LEU A 1 90 ? -3.831 -4.739 10.922 1.00 96.38 90 LEU A O 1
ATOM 725 N N . VAL A 1 91 ? -3.936 -6.225 12.596 1.00 97.12 91 VAL A N 1
ATOM 726 C CA . VAL A 1 91 ? -5.031 -5.543 13.311 1.00 97.12 91 VAL A CA 1
ATOM 727 C C . VAL A 1 91 ? -4.624 -4.129 13.723 1.00 97.12 91 VAL A C 1
ATOM 729 O O . VAL A 1 91 ? -5.421 -3.197 13.595 1.00 97.12 91 VAL A O 1
ATOM 732 N N . LYS A 1 92 ? -3.386 -3.940 14.198 1.00 98.00 92 LYS A N 1
ATOM 733 C CA . LYS A 1 92 ? -2.859 -2.609 14.535 1.00 98.00 92 LYS A CA 1
ATOM 734 C C . LYS A 1 92 ? -2.789 -1.704 13.306 1.00 98.00 92 LYS A C 1
ATOM 736 O O . LYS A 1 92 ? -3.213 -0.554 13.397 1.00 98.00 92 LYS A O 1
ATOM 741 N N . ALA A 1 93 ? -2.313 -2.215 12.171 1.00 97.62 93 ALA A N 1
ATOM 742 C CA . ALA A 1 93 ? -2.237 -1.453 10.927 1.00 97.62 93 ALA A CA 1
ATOM 743 C C . ALA A 1 93 ? -3.628 -1.036 10.420 1.00 97.62 93 ALA A C 1
ATOM 745 O O . ALA A 1 93 ? -3.835 0.134 10.103 1.00 97.62 93 ALA A O 1
ATOM 746 N N . VAL A 1 94 ? -4.611 -1.945 10.431 1.00 97.62 94 VAL A N 1
ATOM 747 C CA . V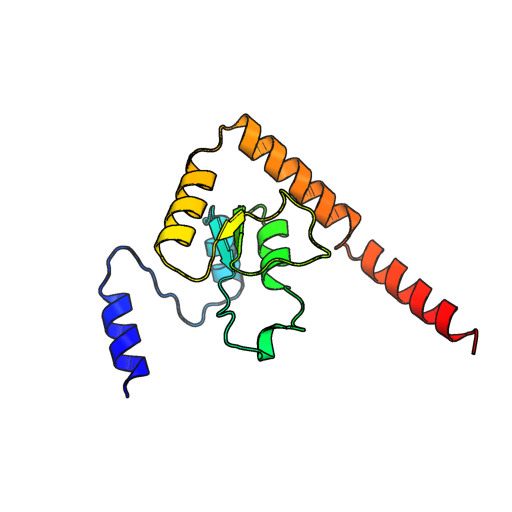AL A 1 94 ? -6.000 -1.629 10.045 1.00 97.62 94 VAL A CA 1
ATOM 748 C C . VAL A 1 94 ? -6.595 -0.558 10.958 1.00 97.62 94 VAL A C 1
ATOM 750 O O . VAL A 1 94 ? -7.125 0.439 10.472 1.00 97.62 94 VAL A O 1
ATOM 753 N N . LYS A 1 95 ? -6.453 -0.709 12.282 1.00 98.00 95 LYS A N 1
ATOM 754 C CA . LYS A 1 95 ? -6.926 0.298 13.246 1.00 98.00 95 LYS A CA 1
ATOM 755 C C . LYS A 1 95 ? -6.246 1.649 13.046 1.00 98.00 95 LYS A C 1
ATOM 757 O O . LYS A 1 95 ? -6.891 2.678 13.210 1.00 98.00 95 LYS A O 1
ATOM 762 N N . LYS A 1 96 ? -4.960 1.657 12.678 1.00 97.44 96 LYS A N 1
ATOM 763 C CA . LYS A 1 96 ? -4.232 2.890 12.377 1.00 97.44 96 LYS A CA 1
ATOM 764 C C . LYS A 1 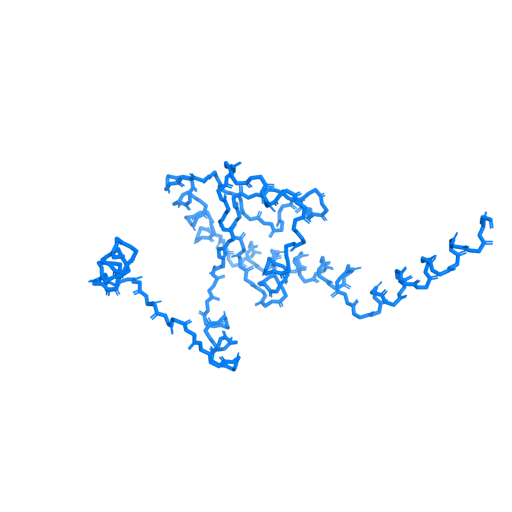96 ? -4.845 3.610 11.176 1.00 97.44 96 LYS A C 1
ATOM 766 O O . LYS A 1 96 ? -5.094 4.805 11.290 1.00 97.44 96 LYS A O 1
ATOM 771 N N . VAL A 1 97 ? -5.140 2.901 10.085 1.00 97.50 97 VAL A N 1
ATOM 772 C CA . VAL A 1 97 ? -5.828 3.485 8.919 1.00 97.50 97 VAL A CA 1
ATOM 773 C C . VAL A 1 97 ? -7.215 4.013 9.299 1.00 97.50 97 VAL A C 1
ATOM 775 O O . VAL A 1 97 ? -7.532 5.158 9.003 1.00 97.50 97 VAL A O 1
ATOM 778 N N . GLN A 1 98 ? -8.008 3.230 10.035 1.00 96.94 98 GLN A N 1
ATOM 779 C CA . GLN A 1 98 ? -9.352 3.633 10.481 1.00 96.94 98 GLN A CA 1
ATOM 780 C C . GLN A 1 98 ? -9.353 4.836 11.437 1.00 96.94 98 GLN A C 1
ATOM 782 O O . GLN A 1 98 ? -10.364 5.519 11.564 1.00 96.94 98 GLN A O 1
ATOM 787 N N . SER A 1 99 ? -8.240 5.083 12.133 1.00 97.75 99 SER A N 1
ATOM 788 C CA . SER A 1 99 ? -8.100 6.209 13.062 1.00 97.75 99 SER A CA 1
ATOM 789 C C . SER A 1 99 ? -7.730 7.537 12.397 1.00 97.75 99 SER A C 1
ATOM 791 O O . SER A 1 99 ? -7.679 8.544 13.098 1.00 97.75 99 SER A O 1
ATOM 793 N N . LEU A 1 100 ? -7.445 7.547 11.088 1.00 97.81 100 LEU A N 1
ATOM 794 C CA . LEU A 1 100 ? -7.031 8.759 10.381 1.00 97.81 100 LEU A CA 1
ATOM 795 C C . LEU A 1 100 ? -8.175 9.772 10.296 1.00 97.81 100 LEU A C 1
ATOM 797 O O . LEU A 1 100 ? -9.275 9.438 9.844 1.00 97.81 100 LEU A O 1
ATOM 801 N N . SER A 1 101 ? -7.887 11.023 10.655 1.00 98.19 101 SER A N 1
ATOM 802 C CA . SER A 1 101 ? -8.807 12.137 10.423 1.00 98.19 101 SER A CA 1
ATOM 803 C C . SER A 1 101 ? -9.006 12.384 8.925 1.00 98.19 101 SER A C 1
ATOM 805 O O . SER A 1 101 ? -8.201 11.956 8.095 1.00 98.19 101 SER A O 1
ATOM 807 N N . ILE A 1 102 ? -10.063 13.109 8.560 1.00 97.25 102 ILE A N 1
ATOM 808 C CA . ILE A 1 102 ? -10.334 13.462 7.157 1.00 97.25 102 ILE A CA 1
ATOM 809 C C . ILE A 1 102 ? -9.134 14.208 6.551 1.00 97.25 102 ILE A C 1
ATOM 811 O O . ILE A 1 102 ? -8.721 13.913 5.432 1.00 97.25 102 ILE A O 1
ATOM 815 N N . GLU A 1 103 ? -8.526 15.110 7.318 1.00 98.25 103 GLU A N 1
ATOM 816 C CA . GLU A 1 103 ? -7.359 15.893 6.911 1.00 98.25 103 GLU A CA 1
ATOM 817 C C . GLU A 1 103 ? -6.122 15.002 6.714 1.00 98.25 103 GLU A C 1
ATOM 819 O O . GLU A 1 103 ? -5.376 15.169 5.748 1.00 98.25 103 GLU A O 1
ATOM 824 N N . GLU A 1 104 ? -5.904 14.015 7.591 1.00 97.94 104 GLU A N 1
ATOM 825 C CA . GLU A 1 104 ? -4.810 13.048 7.441 1.00 97.94 104 GLU A CA 1
ATOM 826 C C . GLU A 1 104 ? -5.003 12.151 6.211 1.00 97.94 104 GLU A C 1
ATOM 828 O O . GLU A 1 104 ? -4.038 11.863 5.493 1.00 97.94 104 GLU A O 1
ATOM 833 N N . GLN A 1 105 ? -6.244 11.735 5.942 1.00 97.31 105 GLN A N 1
ATOM 834 C CA . GLN A 1 105 ? -6.598 10.954 4.758 1.00 97.31 105 GLN A CA 1
ATOM 835 C C . GLN A 1 105 ? -6.390 11.757 3.470 1.00 97.31 105 GLN A C 1
ATOM 837 O O . GLN A 1 105 ? -5.828 11.237 2.505 1.00 97.31 105 GLN A O 1
ATOM 842 N N . GLU A 1 106 ? -6.809 13.022 3.440 1.00 97.00 106 GLU A N 1
ATOM 843 C CA . GLU A 1 106 ? -6.606 13.908 2.292 1.00 97.00 106 GLU A CA 1
ATOM 844 C C . GLU A 1 106 ? -5.115 14.149 2.039 1.00 97.00 106 GLU A C 1
ATOM 846 O O . GLU A 1 106 ? -4.626 13.949 0.922 1.00 97.00 106 GLU A O 1
ATOM 851 N N . ALA A 1 107 ? -4.357 14.464 3.091 1.00 97.44 107 ALA A N 1
ATOM 852 C CA . ALA A 1 107 ? -2.913 14.631 2.997 1.00 97.44 107 ALA A CA 1
ATOM 853 C C . ALA A 1 107 ? -2.219 13.354 2.495 1.00 97.44 107 ALA A C 1
ATOM 855 O O . ALA A 1 107 ? -1.296 13.433 1.681 1.00 97.44 107 ALA A O 1
ATOM 856 N N . TYR A 1 108 ? -2.656 12.172 2.946 1.00 97.44 108 TYR A N 1
ATOM 857 C CA . TYR A 1 108 ? -2.173 10.892 2.427 1.00 97.44 108 TYR A CA 1
ATOM 858 C C . TYR A 1 108 ? -2.450 10.747 0.928 1.00 97.44 108 TYR A C 1
ATOM 860 O O . TYR A 1 108 ? -1.519 10.496 0.163 1.00 97.44 108 TYR A O 1
ATOM 868 N N . LYS A 1 109 ? -3.696 10.965 0.492 1.00 96.12 109 LYS A N 1
ATOM 869 C CA . LYS A 1 109 ? -4.091 10.830 -0.919 1.00 96.12 109 LYS A CA 1
ATOM 870 C C . LYS A 1 109 ? -3.303 11.774 -1.826 1.00 96.12 109 LYS A C 1
ATOM 872 O O . LYS A 1 109 ? -2.848 11.343 -2.881 1.00 96.12 109 LYS A O 1
ATOM 877 N N . ILE A 1 110 ? -3.058 13.015 -1.398 1.00 97.50 110 ILE A N 1
ATOM 878 C CA . ILE A 1 110 ? -2.226 13.976 -2.142 1.00 97.50 110 ILE A CA 1
ATOM 879 C C . ILE A 1 110 ? -0.787 13.462 -2.286 1.00 97.50 110 ILE A C 1
ATOM 881 O O . ILE A 1 110 ? -0.225 13.506 -3.383 1.00 97.50 110 ILE A O 1
ATOM 885 N N . ARG A 1 111 ? -0.186 12.944 -1.204 1.00 97.69 111 ARG A N 1
ATOM 886 C CA . ARG A 1 111 ? 1.173 12.375 -1.252 1.00 97.69 111 ARG A CA 1
ATOM 887 C C . ARG A 1 111 ? 1.255 11.172 -2.186 1.00 97.69 111 ARG A C 1
ATOM 889 O O . ARG A 1 111 ? 2.177 11.107 -2.997 1.00 97.69 111 ARG A O 1
ATOM 896 N N . VAL A 1 112 ? 0.296 10.250 -2.095 1.00 97.81 112 VAL A N 1
ATOM 897 C CA . VAL A 1 112 ? 0.229 9.067 -2.964 1.00 97.81 112 VAL A CA 1
ATOM 898 C C . VAL A 1 112 ? 0.051 9.469 -4.421 1.00 97.81 112 VAL A C 1
ATOM 900 O O . VAL A 1 112 ? 0.814 9.014 -5.268 1.00 97.81 112 VAL A O 1
ATOM 903 N N . TYR A 1 113 ? -0.892 10.366 -4.713 1.00 97.25 113 TYR A N 1
ATOM 904 C CA . TYR A 1 113 ? -1.115 10.874 -6.064 1.00 97.25 113 TYR A CA 1
ATOM 905 C C . TYR A 1 113 ? 0.166 11.471 -6.651 1.00 97.25 113 TYR A C 1
ATOM 907 O O . TYR A 1 113 ? 0.576 11.100 -7.748 1.00 97.25 113 TYR A O 1
ATOM 915 N N . LYS A 1 114 ? 0.847 12.337 -5.890 1.00 97.44 114 LYS A N 1
ATOM 916 C CA . LYS A 1 114 ? 2.117 12.930 -6.315 1.00 97.44 114 LYS A CA 1
ATOM 917 C C . LYS A 1 114 ? 3.171 11.859 -6.597 1.00 97.44 114 LYS A C 1
ATOM 919 O O . LYS A 1 114 ? 3.797 11.894 -7.649 1.00 97.44 114 LYS A O 1
ATOM 924 N N . PHE A 1 115 ? 3.341 10.894 -5.694 1.00 97.12 115 PHE A N 1
ATOM 925 C CA . PHE A 1 115 ? 4.287 9.794 -5.877 1.00 97.12 115 PHE A CA 1
ATOM 926 C C . PHE A 1 115 ? 4.006 8.994 -7.156 1.00 97.12 115 PHE A C 1
ATOM 928 O O . PHE A 1 115 ? 4.933 8.742 -7.926 1.00 97.12 115 PHE A O 1
ATOM 935 N N . ILE A 1 116 ? 2.744 8.640 -7.415 1.00 96.50 116 ILE A N 1
ATOM 936 C CA . ILE A 1 116 ? 2.353 7.906 -8.623 1.00 96.50 116 ILE A CA 1
ATOM 937 C C . ILE A 1 116 ? 2.607 8.738 -9.880 1.00 96.50 116 ILE A C 1
ATOM 939 O O . ILE A 1 116 ? 3.268 8.259 -10.798 1.00 96.50 116 ILE A O 1
ATOM 943 N N . MET A 1 117 ? 2.159 9.992 -9.913 1.00 96.00 117 MET A N 1
ATOM 944 C CA . MET A 1 117 ? 2.313 10.850 -11.091 1.00 96.00 117 MET A CA 1
ATOM 945 C C . MET A 1 117 ? 3.776 11.181 -11.404 1.00 96.00 117 MET A C 1
ATOM 947 O O . MET A 1 117 ? 4.163 11.243 -12.572 1.00 96.00 117 MET A O 1
ATOM 951 N N . ASP A 1 118 ? 4.602 11.348 -10.372 1.00 95.25 118 ASP A N 1
ATOM 952 C CA . ASP A 1 118 ? 6.010 11.694 -10.540 1.00 95.25 118 ASP A CA 1
ATOM 953 C C . ASP A 1 118 ? 6.855 10.502 -11.031 1.00 95.25 118 ASP A C 1
ATOM 955 O O . ASP A 1 118 ? 7.899 10.741 -11.641 1.00 95.25 118 ASP A O 1
ATOM 959 N N . ASN A 1 119 ? 6.420 9.249 -10.813 1.00 93.88 119 ASN A N 1
ATOM 960 C CA . ASN A 1 119 ? 7.254 8.054 -11.030 1.00 93.88 119 ASN A CA 1
ATOM 961 C C . ASN A 1 119 ? 6.657 6.988 -11.968 1.00 93.88 119 ASN A C 1
ATOM 963 O O . ASN A 1 119 ? 7.411 6.316 -12.666 1.00 93.88 119 ASN A O 1
ATOM 967 N N . PHE A 1 120 ? 5.334 6.809 -12.002 1.00 93.19 120 PHE A N 1
ATOM 968 C CA . PHE A 1 120 ? 4.670 5.650 -12.622 1.00 93.19 120 PHE A CA 1
ATOM 969 C C . PHE A 1 120 ? 3.653 6.057 -13.691 1.00 93.19 120 PHE A C 1
ATOM 971 O O . PHE A 1 120 ? 2.530 5.559 -13.733 1.00 93.19 120 PHE A O 1
ATOM 978 N N . THR A 1 121 ? 4.054 6.974 -14.566 1.00 93.62 121 THR A N 1
ATOM 979 C CA . THR A 1 121 ? 3.273 7.379 -15.741 1.00 93.62 121 THR A CA 1
ATOM 980 C C . THR A 1 121 ? 3.907 6.858 -17.023 1.00 93.62 121 THR A C 1
ATOM 982 O O . THR A 1 121 ? 5.093 6.527 -17.058 1.00 93.62 121 THR A O 1
ATOM 985 N N . GLU A 1 122 ? 3.129 6.827 -18.105 1.00 94.31 122 GLU A N 1
ATOM 986 C CA . GLU A 1 122 ? 3.629 6.463 -19.435 1.00 94.31 122 GLU A CA 1
ATOM 987 C C . GLU A 1 122 ? 4.808 7.349 -19.856 1.00 94.31 122 GLU A C 1
ATOM 989 O O . GLU A 1 122 ? 5.844 6.842 -20.273 1.00 94.31 122 GLU A O 1
ATOM 994 N N . SER A 1 123 ? 4.703 8.665 -19.643 1.00 94.88 123 SER A N 1
ATOM 995 C CA . SER A 1 123 ? 5.798 9.603 -19.916 1.00 94.88 123 SER A CA 1
ATOM 996 C C . SER A 1 123 ? 7.072 9.237 -19.154 1.00 94.88 123 SER A C 1
ATOM 998 O O . SER A 1 123 ? 8.153 9.279 -19.732 1.00 94.88 123 SER A O 1
ATOM 1000 N N . ARG A 1 124 ? 6.963 8.852 -17.875 1.00 92.94 124 ARG A N 1
ATOM 1001 C CA . ARG A 1 124 ? 8.129 8.432 -17.085 1.00 92.94 124 ARG A CA 1
ATOM 1002 C C . ARG A 1 124 ? 8.726 7.124 -17.572 1.00 92.94 124 ARG A C 1
ATOM 1004 O O . ARG A 1 124 ? 9.946 6.991 -17.577 1.00 92.94 124 ARG A O 1
ATOM 1011 N N . LEU A 1 125 ? 7.895 6.181 -18.005 1.00 92.62 125 LEU A N 1
ATOM 1012 C CA . LEU A 1 125 ? 8.376 4.947 -18.614 1.00 92.62 125 LEU A CA 1
ATOM 1013 C C . LEU A 1 125 ? 9.156 5.241 -19.901 1.00 92.62 125 LEU A C 1
ATOM 1015 O O . LEU A 1 125 ? 10.268 4.744 -20.054 1.00 92.62 125 LEU A O 1
ATOM 1019 N N . ILE A 1 126 ? 8.610 6.083 -20.782 1.00 94.69 126 ILE A N 1
ATOM 1020 C CA . ILE A 1 126 ? 9.274 6.496 -22.026 1.00 94.69 126 ILE A CA 1
ATOM 1021 C C . ILE A 1 126 ? 10.609 7.191 -21.723 1.00 94.69 126 ILE A C 1
ATOM 1023 O O . ILE A 1 126 ? 11.625 6.840 -22.319 1.00 94.69 126 ILE A O 1
ATOM 1027 N N . ASP A 1 127 ? 10.645 8.115 -20.756 1.00 94.00 127 ASP A N 1
ATOM 1028 C CA . ASP A 1 127 ? 11.885 8.776 -20.326 1.00 94.00 127 ASP A CA 1
ATOM 1029 C C . ASP A 1 127 ? 12.950 7.760 -19.878 1.00 94.00 127 ASP A C 1
ATOM 1031 O O . ASP A 1 127 ? 14.122 7.882 -20.239 1.00 94.00 127 ASP A O 1
ATOM 1035 N N . CYS A 1 128 ? 12.555 6.754 -19.091 1.00 90.69 128 CYS A N 1
ATOM 1036 C CA . CYS A 1 128 ? 13.448 5.693 -18.626 1.00 90.69 128 CYS A CA 1
ATOM 1037 C C . CYS A 1 128 ? 13.967 4.827 -19.781 1.00 90.69 128 CYS A C 1
ATOM 1039 O O . CYS A 1 128 ? 15.162 4.542 -19.826 1.00 90.69 128 CYS A O 1
ATOM 1041 N N . LEU A 1 129 ? 13.100 4.440 -20.721 1.00 93.81 129 LEU A N 1
ATOM 1042 C CA . LEU A 1 129 ? 13.485 3.660 -21.900 1.00 93.81 129 LEU A CA 1
ATOM 1043 C C . LEU A 1 129 ? 14.489 4.421 -22.773 1.00 93.81 129 LEU A C 1
ATOM 1045 O O . LEU A 1 129 ? 15.543 3.884 -23.099 1.00 93.81 129 LEU A O 1
ATOM 1049 N N . ASN A 1 130 ? 14.227 5.701 -23.042 1.00 93.94 130 ASN A N 1
ATOM 1050 C CA . ASN A 1 130 ? 15.136 6.548 -23.814 1.00 93.94 130 ASN A CA 1
ATOM 1051 C C . ASN A 1 130 ? 16.515 6.672 -23.146 1.00 93.94 130 ASN A C 1
ATOM 1053 O O . ASN A 1 130 ? 17.536 6.701 -23.828 1.00 93.94 130 ASN A O 1
ATOM 1057 N N . ARG A 1 131 ? 16.583 6.755 -21.810 1.00 92.56 131 ARG A N 1
ATOM 1058 C CA . ARG A 1 131 ? 17.871 6.783 -21.091 1.00 92.56 131 ARG A CA 1
ATOM 1059 C C . ARG A 1 131 ? 18.638 5.477 -21.259 1.00 92.56 131 ARG A C 1
ATOM 1061 O O . ARG A 1 131 ? 19.823 5.524 -21.559 1.00 92.56 131 ARG A O 1
ATOM 1068 N N . LEU A 1 132 ? 17.959 4.337 -21.131 1.00 92.44 132 LEU A N 1
ATOM 1069 C CA . LEU A 1 132 ? 18.580 3.023 -21.309 1.00 92.44 132 LEU A CA 1
ATOM 1070 C C . LEU A 1 132 ? 19.143 2.837 -22.723 1.00 92.44 132 LEU A C 1
ATOM 1072 O O . LEU A 1 132 ? 20.251 2.329 -22.868 1.00 92.44 132 LEU A O 1
ATOM 1076 N N . GLU A 1 133 ? 18.419 3.275 -23.753 1.00 88.81 133 GLU A N 1
ATOM 1077 C CA . GLU A 1 133 ? 18.895 3.210 -25.142 1.00 88.81 133 GLU A CA 1
ATOM 1078 C C . GLU A 1 133 ? 20.142 4.075 -25.376 1.00 88.81 133 GLU A C 1
ATOM 1080 O O . GLU A 1 133 ? 21.060 3.658 -26.081 1.00 88.81 133 GLU A O 1
ATOM 1085 N N . ASN A 1 134 ? 20.204 5.257 -24.757 1.00 81.69 134 ASN A N 1
ATOM 1086 C CA . ASN A 1 134 ? 21.347 6.162 -24.889 1.00 81.69 134 ASN A CA 1
ATOM 1087 C C . ASN A 1 134 ? 22.562 5.708 -24.061 1.00 81.69 134 ASN A C 1
ATOM 1089 O O . ASN A 1 134 ? 23.694 5.837 -24.523 1.00 81.69 134 ASN A O 1
ATOM 1093 N N . ASP A 1 135 ? 22.347 5.120 -22.882 1.00 73.81 135 ASP A N 1
ATOM 1094 C CA . ASP A 1 135 ? 23.421 4.574 -22.041 1.00 73.81 135 ASP A CA 1
ATOM 1095 C C . ASP A 1 135 ? 24.056 3.311 -22.658 1.00 73.81 135 ASP A C 1
ATOM 1097 O O . 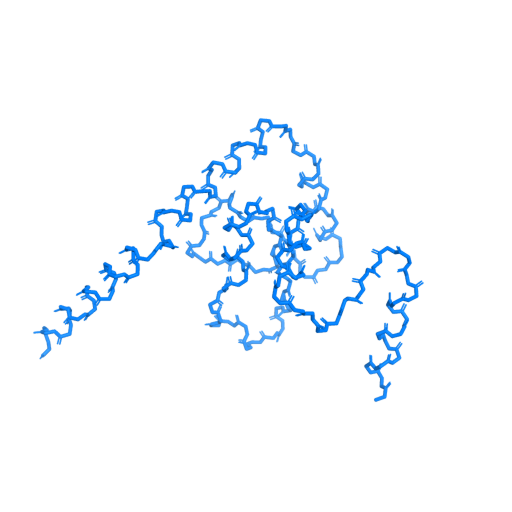ASP A 1 135 ? 25.236 3.034 -22.440 1.00 73.81 135 ASP A O 1
ATOM 1101 N N . GLN A 1 136 ? 23.318 2.563 -23.490 1.00 57.44 136 GLN A N 1
ATOM 1102 C CA . GLN A 1 136 ? 23.858 1.420 -24.239 1.00 57.44 136 GLN A CA 1
ATOM 1103 C C . GLN A 1 136 ? 24.781 1.805 -25.408 1.00 57.44 136 GLN A C 1
ATOM 1105 O O . GLN A 1 136 ? 25.474 0.934 -25.928 1.00 57.44 136 GLN A O 1
ATOM 1110 N N . GLN A 1 137 ? 24.856 3.083 -25.804 1.00 51.53 137 GLN A N 1
ATOM 1111 C CA . GLN A 1 137 ? 25.784 3.555 -26.847 1.00 51.53 137 GLN A CA 1
ATOM 1112 C C . GLN A 1 137 ? 27.190 3.912 -26.317 1.00 51.53 137 GLN A C 1
ATOM 1114 O O . GLN A 1 137 ? 28.015 4.422 -27.073 1.00 51.53 137 GLN A O 1
ATOM 1119 N N . VAL A 1 138 ? 27.474 3.661 -25.031 1.00 49.88 138 VAL A N 1
ATOM 1120 C CA . VAL A 1 138 ? 28.727 4.056 -24.349 1.00 49.88 138 VAL A CA 1
ATOM 1121 C C . VAL A 1 138 ? 29.674 2.864 -24.077 1.00 49.88 138 VAL A C 1
ATOM 1123 O O . VAL A 1 138 ? 30.700 3.036 -23.421 1.00 49.88 138 VAL A O 1
ATOM 1126 N N . PHE A 1 139 ? 29.387 1.669 -24.608 1.00 43.72 139 PHE A N 1
ATOM 1127 C CA . PHE A 1 139 ? 30.274 0.494 -24.519 1.00 43.72 139 PHE A CA 1
ATOM 1128 C C . PHE A 1 139 ? 30.952 0.158 -25.848 1.00 43.72 139 PHE A C 1
ATOM 1130 O O . PHE A 1 139 ? 30.252 0.138 -26.885 1.00 43.72 139 PHE A O 1
#

Foldseek 3Di:
DVVVVVVVVQCVDPVDDDPDDDDPVVVVVVLLPDQEDEAEDDPVDPVPVPDDPVVLLVSLVSLHAYEYLDDDPLDDPLLHQYAHNDDVRVVVSVVVVVPDDPVRSVVNNVVSVCSCVVDPDPVNVVVVVVVVVVVVVPD

Secondary structure (DSSP, 8-state):
-HHHHHHHHHHT-TT-----S--HHHHHHHHHH-SEEEE---TT-GGGSS---HHHHHHHHTT-EEEESS--TTSPTTSSEE--SSHHHHHHHHHHHHT--HHHHHHHHHHHHHHHHHHSSHHHHHHHHHHHHHHGGG-

Radius of gyration: 18.29 Å; chains: 1; bounding box: 50×48×43 Å